Protein AF-A0A2E6XAU2-F1 (afdb_monomer_lite)

Structure (mmCIF, N/CA/C/O backbone):
data_AF-A0A2E6XAU2-F1
#
_entry.id   AF-A0A2E6XAU2-F1
#
loop_
_atom_site.group_PDB
_atom_site.id
_atom_site.type_symbol
_atom_site.label_atom_id
_atom_site.label_alt_id
_atom_site.label_comp_id
_atom_site.label_asym_id
_atom_site.label_entity_id
_atom_site.label_seq_id
_atom_site.pdbx_PDB_ins_code
_atom_site.Cartn_x
_atom_site.Cartn_y
_atom_site.Cartn_z
_atom_site.occupancy
_atom_site.B_iso_or_equiv
_atom_site.auth_seq_id
_atom_site.auth_comp_id
_atom_site.auth_asym_id
_atom_site.auth_atom_id
_atom_site.pdbx_PDB_model_num
ATOM 1 N N . MET A 1 1 ? -86.995 -16.409 59.203 1.00 51.16 1 MET A N 1
ATOM 2 C CA . MET A 1 1 ? -86.066 -15.252 59.266 1.00 51.16 1 MET A CA 1
ATOM 3 C C . MET A 1 1 ? -84.651 -15.606 59.781 1.00 51.16 1 MET A C 1
ATOM 5 O O . MET A 1 1 ? -83.923 -14.705 60.168 1.00 51.16 1 MET A O 1
ATOM 9 N N . TYR A 1 2 ? -84.219 -16.881 59.760 1.00 47.03 2 TYR A N 1
ATOM 10 C CA . TYR A 1 2 ? -82.898 -17.309 60.280 1.00 47.03 2 TYR A CA 1
ATOM 11 C C . TYR A 1 2 ? -81.821 -17.510 59.193 1.00 47.03 2 TYR A C 1
ATOM 13 O O . TYR A 1 2 ? -80.638 -17.301 59.447 1.00 47.03 2 TYR A O 1
ATOM 21 N N . PHE A 1 3 ? -82.224 -17.829 57.959 1.00 46.72 3 PHE A N 1
ATOM 22 C CA . PHE A 1 3 ? -81.306 -18.169 56.862 1.00 46.72 3 PHE A CA 1
ATOM 23 C C . PHE A 1 3 ? -80.451 -16.977 56.382 1.00 46.72 3 PHE A C 1
ATOM 25 O O . PHE A 1 3 ? -79.262 -17.120 56.116 1.00 46.72 3 PHE A O 1
ATOM 32 N N . ASN A 1 4 ? -81.022 -15.766 56.378 1.00 47.22 4 ASN A N 1
ATOM 33 C CA . ASN A 1 4 ? -80.322 -14.540 55.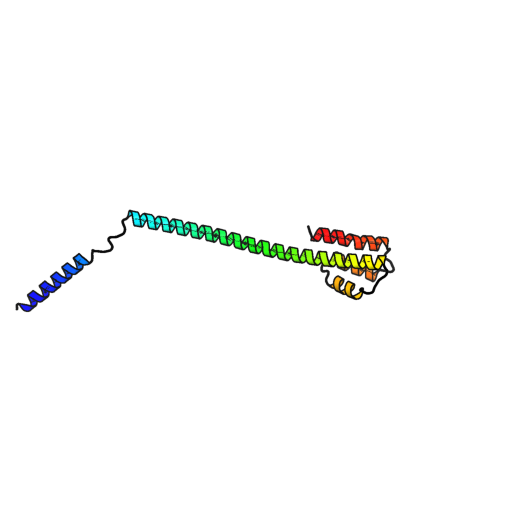965 1.00 47.22 4 ASN A CA 1
ATOM 34 C C . ASN A 1 4 ? -79.258 -14.051 56.968 1.00 47.22 4 ASN A C 1
ATOM 36 O O . ASN A 1 4 ? -78.387 -13.266 56.597 1.00 47.22 4 ASN A O 1
ATOM 40 N N . ARG A 1 5 ? -79.317 -14.482 58.238 1.00 53.69 5 ARG A N 1
ATOM 41 C CA . ARG A 1 5 ? -78.295 -14.148 59.248 1.00 53.69 5 ARG A CA 1
ATOM 42 C C . ARG A 1 5 ? -77.084 -15.078 59.165 1.00 53.69 5 ARG A C 1
ATOM 44 O O . ARG A 1 5 ? -75.963 -14.601 59.302 1.00 53.69 5 ARG A O 1
ATOM 51 N N . LEU A 1 6 ? -77.306 -16.363 58.882 1.00 53.44 6 LEU A N 1
ATOM 52 C CA . LEU A 1 6 ? -76.235 -17.343 58.678 1.00 53.44 6 LEU A CA 1
ATOM 53 C C . LEU A 1 6 ? -75.403 -17.014 57.434 1.00 53.44 6 LEU A C 1
ATOM 55 O O . LEU A 1 6 ? -74.185 -16.936 57.538 1.00 53.44 6 LEU A O 1
ATOM 59 N N . LEU A 1 7 ? -76.050 -16.691 56.306 1.00 56.66 7 LEU A N 1
ATOM 60 C CA . LEU A 1 7 ? -75.347 -16.373 55.057 1.00 56.66 7 LEU A CA 1
ATOM 61 C C . LEU A 1 7 ? -74.420 -15.150 55.189 1.00 56.66 7 LEU A C 1
ATOM 63 O O . LEU A 1 7 ? -73.283 -15.174 54.729 1.00 56.66 7 LEU A O 1
ATOM 67 N N . LYS A 1 8 ? -74.880 -14.090 55.871 1.00 56.72 8 LYS A N 1
ATOM 68 C CA . LYS A 1 8 ? -74.070 -12.883 56.112 1.00 56.72 8 LYS A CA 1
ATOM 69 C C . LYS A 1 8 ? -72.881 -13.157 57.034 1.00 56.72 8 LYS A C 1
ATOM 71 O O . LYS A 1 8 ? -71.803 -12.632 56.789 1.00 56.72 8 LYS A O 1
ATOM 76 N N . SER A 1 9 ? -73.065 -13.990 58.060 1.00 59.28 9 SER A N 1
ATOM 77 C CA . SER A 1 9 ? -71.998 -14.344 59.004 1.00 59.28 9 SER A CA 1
ATOM 78 C C . SER A 1 9 ? -70.883 -15.148 58.327 1.00 59.28 9 SER A C 1
ATOM 80 O O . SER A 1 9 ? -69.706 -14.845 58.502 1.00 59.28 9 SER A O 1
ATOM 82 N N . THR A 1 10 ? -71.242 -16.118 57.480 1.00 61.84 10 THR A N 1
ATOM 83 C CA . THR A 1 10 ? -70.270 -16.951 56.757 1.00 61.84 10 THR A CA 1
ATOM 84 C C . THR A 1 10 ? -69.479 -16.149 55.725 1.00 61.84 10 THR A C 1
ATOM 86 O O . THR A 1 10 ? -68.271 -16.333 55.625 1.00 61.84 10 THR A O 1
ATOM 89 N N . ILE A 1 11 ? -70.127 -15.214 55.017 1.00 65.00 11 ILE A N 1
ATOM 90 C CA . ILE A 1 11 ? -69.457 -14.338 54.040 1.00 65.00 11 ILE A CA 1
ATOM 91 C C . ILE A 1 11 ? -68.464 -13.394 54.734 1.00 65.00 11 ILE A C 1
ATOM 93 O O . ILE A 1 11 ? -67.347 -13.203 54.254 1.00 65.00 11 ILE A O 1
ATOM 97 N N . VAL A 1 12 ? -68.830 -12.830 55.890 1.00 64.00 12 VAL A N 1
ATOM 98 C CA . VAL A 1 12 ? -67.921 -11.969 56.666 1.00 64.00 12 VAL A CA 1
ATOM 99 C C . VAL A 1 12 ? -66.728 -12.770 57.188 1.00 64.00 12 VAL A C 1
ATOM 101 O O . VAL A 1 12 ? -65.596 -12.304 57.082 1.00 64.00 12 VAL A O 1
ATOM 104 N N . LEU A 1 13 ? -66.952 -13.997 57.670 1.00 59.34 13 LEU A N 1
ATOM 105 C CA . LEU A 1 13 ? -65.879 -14.875 58.139 1.00 59.34 13 LEU A CA 1
ATOM 106 C C . LEU A 1 13 ? -64.918 -15.264 57.002 1.00 59.34 13 LEU A C 1
ATOM 108 O O . LEU A 1 13 ? -63.706 -15.241 57.195 1.00 59.34 13 LEU A O 1
ATOM 112 N N . SER A 1 14 ? -65.436 -15.557 55.802 1.00 59.88 14 SER A N 1
ATOM 113 C CA . SER A 1 14 ? -64.603 -15.881 54.636 1.00 59.88 14 SER A CA 1
ATOM 114 C C . SER A 1 14 ? -63.789 -14.687 54.141 1.00 59.88 14 SER A C 1
ATOM 116 O O . SER A 1 14 ? -62.637 -14.860 53.762 1.00 59.88 14 SER A O 1
ATOM 118 N N . ILE A 1 15 ? -64.336 -13.467 54.204 1.00 61.31 15 ILE A N 1
ATOM 119 C CA . ILE A 1 15 ? -63.597 -12.245 53.850 1.00 61.31 15 ILE A CA 1
ATOM 120 C C . ILE A 1 15 ? -62.481 -11.979 54.868 1.00 61.31 15 ILE A C 1
ATOM 122 O O . ILE A 1 15 ? -61.371 -11.624 54.480 1.00 61.31 15 ILE A O 1
ATOM 126 N N . PHE A 1 16 ? -62.738 -12.208 56.159 1.00 58.50 16 PHE A N 1
ATOM 127 C CA . PHE A 1 16 ? -61.744 -12.019 57.218 1.00 58.50 16 PHE A CA 1
ATOM 128 C C . PHE A 1 16 ? -60.601 -13.044 57.133 1.00 58.50 16 PHE A C 1
ATOM 130 O O . PHE A 1 16 ? -59.435 -12.701 57.331 1.00 58.50 16 PHE A O 1
ATOM 137 N N . ILE A 1 17 ? -60.915 -14.289 56.759 1.00 60.97 17 ILE A N 1
ATOM 138 C CA . ILE A 1 17 ? -59.928 -15.339 56.478 1.00 60.97 17 ILE A CA 1
ATOM 139 C C . ILE A 1 17 ? -59.133 -14.983 55.208 1.00 60.97 17 ILE A C 1
ATOM 141 O O . ILE A 1 17 ? -57.909 -14.982 55.233 1.00 60.97 17 ILE A O 1
ATOM 145 N N . CYS A 1 18 ? -59.776 -14.547 54.123 1.00 52.28 18 CYS A N 1
ATOM 146 C CA . CYS A 1 18 ? -59.060 -14.112 52.917 1.00 52.28 18 CYS A CA 1
ATOM 147 C C . CYS A 1 18 ? -58.157 -12.884 53.141 1.00 52.28 18 CYS A C 1
ATOM 149 O O . CYS A 1 18 ? -57.073 -12.834 52.567 1.00 52.28 18 CYS A O 1
ATOM 151 N N . MET A 1 19 ? -58.539 -11.922 53.990 1.00 55.28 19 MET A N 1
ATOM 152 C CA . MET A 1 19 ? -57.676 -10.774 54.315 1.00 55.28 19 MET A CA 1
ATOM 153 C C . MET A 1 19 ? -56.496 -11.142 55.222 1.00 55.28 19 MET A C 1
ATOM 155 O O . MET A 1 19 ? -55.434 -10.538 55.108 1.00 55.28 19 MET A O 1
ATOM 159 N N . SER A 1 20 ? -56.652 -12.140 56.095 1.00 51.03 20 SER A N 1
ATOM 160 C CA . SER A 1 20 ? -55.565 -12.612 56.966 1.00 51.03 20 SER A CA 1
ATOM 161 C C . SER A 1 20 ? -54.591 -13.552 56.246 1.00 51.03 20 SER A C 1
ATOM 163 O O . SER A 1 20 ? -53.399 -13.528 56.543 1.00 51.03 20 SER A O 1
ATOM 165 N N . PHE A 1 21 ? -55.054 -14.303 55.241 1.00 50.97 21 PHE A N 1
ATOM 166 C CA . PHE A 1 21 ? -54.191 -15.100 54.359 1.00 50.97 21 PHE A CA 1
ATOM 167 C C . PHE A 1 21 ? -53.612 -14.307 53.172 1.00 50.97 21 PHE A C 1
ATOM 169 O O . PHE A 1 21 ? -52.600 -14.717 52.612 1.00 50.97 21 PHE A O 1
ATOM 176 N N . GLY A 1 22 ? -54.181 -13.148 52.823 1.00 45.34 22 GLY A N 1
ATOM 177 C CA . GLY A 1 22 ? -53.666 -12.260 51.771 1.00 45.34 22 GLY A CA 1
ATOM 178 C C . GLY A 1 22 ? -52.379 -11.503 52.128 1.00 45.34 22 GLY A C 1
ATOM 179 O O . GLY A 1 22 ? -51.834 -10.807 51.278 1.00 45.34 22 GLY A O 1
ATOM 180 N N . LEU A 1 23 ? -51.887 -11.631 53.367 1.00 49.16 23 LEU A N 1
ATOM 181 C CA . LEU A 1 23 ? -50.655 -10.984 53.838 1.00 49.16 23 LEU A CA 1
ATOM 182 C C . LEU A 1 23 ? -49.462 -11.943 53.964 1.00 49.16 23 LEU A C 1
ATOM 184 O O . LEU A 1 23 ? -48.364 -11.511 54.311 1.00 49.16 23 LEU A O 1
ATOM 188 N N . VAL A 1 24 ? -49.637 -13.231 53.655 1.00 51.25 24 VAL A N 1
ATOM 189 C CA . VAL A 1 24 ? -48.556 -14.220 53.719 1.00 51.25 24 VAL A CA 1
ATOM 190 C C . VAL A 1 24 ? -48.129 -14.600 52.305 1.00 51.25 24 VAL A C 1
ATOM 192 O O . VAL A 1 24 ? -48.636 -15.557 51.733 1.00 51.25 24 VAL A O 1
ATOM 195 N N . SER A 1 25 ? -47.201 -13.809 51.757 1.00 42.41 25 SER A N 1
ATOM 196 C CA . SER A 1 25 ? -46.048 -14.244 50.937 1.00 42.41 25 SER A CA 1
ATOM 197 C C . SER A 1 25 ? -45.626 -13.192 49.892 1.00 42.41 25 SER A C 1
ATOM 199 O O . SER A 1 25 ? -45.598 -13.436 48.693 1.00 42.41 25 SER A O 1
ATOM 201 N N . CYS A 1 26 ? -45.240 -12.006 50.371 1.00 49.06 26 CYS A N 1
ATOM 202 C CA . CYS A 1 26 ? -44.017 -11.341 49.888 1.00 49.06 26 CYS A CA 1
ATOM 203 C C . CYS A 1 26 ? -42.955 -11.338 51.010 1.00 49.06 26 CYS A C 1
ATOM 205 O O . CYS A 1 26 ? -42.077 -10.483 51.069 1.00 49.06 26 CYS A O 1
ATOM 207 N N . SER A 1 27 ? -43.061 -12.273 51.959 1.00 52.91 27 SER A N 1
ATOM 208 C CA . SER A 1 27 ? -42.081 -12.497 53.019 1.00 52.91 27 SER A CA 1
ATOM 209 C C . SER A 1 27 ? -40.923 -13.316 52.454 1.00 52.91 27 SER A C 1
ATOM 211 O O . SER A 1 27 ? -40.939 -14.544 52.524 1.00 52.91 27 SER A O 1
ATOM 213 N N . GLY A 1 28 ? -39.948 -12.643 51.852 1.00 54.50 28 GLY A N 1
ATOM 214 C CA . GLY A 1 28 ? -38.754 -13.333 51.369 1.00 54.50 28 GLY A CA 1
ATOM 215 C C . GLY A 1 28 ? -37.579 -12.466 50.939 1.00 54.50 28 GLY A C 1
ATOM 216 O O . GLY A 1 28 ? -36.571 -13.033 50.547 1.00 54.50 28 GLY A O 1
ATOM 217 N N . VAL A 1 29 ? -37.678 -11.135 51.001 1.00 55.16 29 VAL A N 1
ATOM 218 C CA . VAL A 1 29 ? -36.543 -10.253 50.706 1.00 55.16 29 VAL A CA 1
ATOM 219 C C . VAL A 1 29 ? -36.466 -9.212 51.809 1.00 55.16 29 VAL A C 1
ATOM 221 O O . VAL A 1 29 ? -37.381 -8.409 51.996 1.00 55.16 29 VAL A O 1
ATOM 224 N N . THR A 1 30 ? -35.401 -9.265 52.597 1.00 74.75 30 THR A N 1
ATOM 225 C CA . THR A 1 30 ? -35.093 -8.226 53.580 1.00 74.75 30 THR A CA 1
ATOM 226 C C . THR A 1 30 ? -34.755 -6.919 52.855 1.00 74.75 30 THR A C 1
ATOM 228 O O . THR A 1 30 ? -34.235 -6.942 51.743 1.00 74.75 30 THR A O 1
ATOM 231 N N . GLN A 1 31 ? -35.007 -5.761 53.477 1.00 77.12 31 GLN A N 1
ATOM 232 C CA . GLN A 1 31 ? -34.628 -4.456 52.904 1.00 77.12 31 GLN A CA 1
ATOM 233 C C . GLN A 1 31 ? -33.147 -4.439 52.473 1.00 77.12 31 GLN A C 1
ATOM 235 O O . GLN A 1 31 ? -32.817 -3.952 51.401 1.00 77.12 31 GLN A O 1
ATOM 240 N N . ALA A 1 32 ? -32.277 -5.076 53.264 1.00 81.56 32 ALA A N 1
ATOM 241 C CA . ALA A 1 32 ? -30.858 -5.226 52.959 1.00 81.56 32 ALA A CA 1
ATOM 242 C C . ALA A 1 32 ? -30.584 -6.080 51.705 1.00 81.56 32 ALA A C 1
ATOM 244 O O . ALA A 1 32 ? -29.678 -5.764 50.939 1.00 81.56 32 ALA A O 1
ATOM 245 N N . GLU A 1 33 ? -31.349 -7.151 51.471 1.00 81.50 33 GLU A N 1
ATOM 246 C CA . GLU A 1 33 ? -31.249 -7.945 50.238 1.00 81.50 33 GLU A CA 1
ATOM 247 C C . GLU A 1 33 ? -31.751 -7.162 49.023 1.00 81.50 33 GLU A C 1
ATOM 249 O O . GLU A 1 33 ? -31.126 -7.226 47.967 1.00 81.50 33 GLU A O 1
ATOM 254 N N . PHE A 1 34 ? -32.824 -6.380 49.172 1.00 83.50 34 PHE A N 1
ATOM 255 C CA . PHE A 1 34 ? -33.315 -5.501 48.112 1.00 83.50 34 PHE A CA 1
ATOM 256 C C . PHE A 1 34 ? -32.290 -4.416 47.752 1.00 83.50 34 PHE A C 1
ATOM 258 O O . PHE A 1 34 ? -31.964 -4.243 46.578 1.00 83.50 34 PHE A O 1
ATOM 265 N N . ASP A 1 35 ? -31.733 -3.732 48.754 1.00 86.75 35 ASP A N 1
ATOM 266 C CA . ASP A 1 35 ? -30.723 -2.688 48.563 1.00 86.75 35 ASP A CA 1
ATOM 267 C C . ASP A 1 35 ? -29.453 -3.260 47.917 1.00 86.75 35 ASP A C 1
ATOM 269 O O . ASP A 1 35 ? -28.898 -2.661 46.994 1.00 86.75 35 ASP A O 1
ATOM 273 N N . ARG A 1 36 ? -29.036 -4.464 48.332 1.00 89.56 36 ARG A N 1
ATOM 274 C CA . ARG A 1 36 ? -27.902 -5.176 47.735 1.00 89.56 36 ARG A CA 1
ATOM 275 C C . ARG A 1 36 ? -28.156 -5.537 46.272 1.00 89.56 36 ARG A C 1
ATOM 277 O O . ARG A 1 36 ? -27.302 -5.268 45.436 1.00 89.56 36 ARG A O 1
ATOM 284 N N . VAL A 1 37 ? -29.313 -6.113 45.942 1.00 88.81 37 VAL A N 1
ATOM 285 C CA . VAL A 1 37 ? -29.654 -6.459 44.549 1.00 88.81 37 VAL A CA 1
ATOM 286 C C . VAL A 1 37 ? -29.755 -5.205 43.680 1.00 88.81 37 VAL A C 1
ATOM 288 O O . VAL A 1 37 ? -2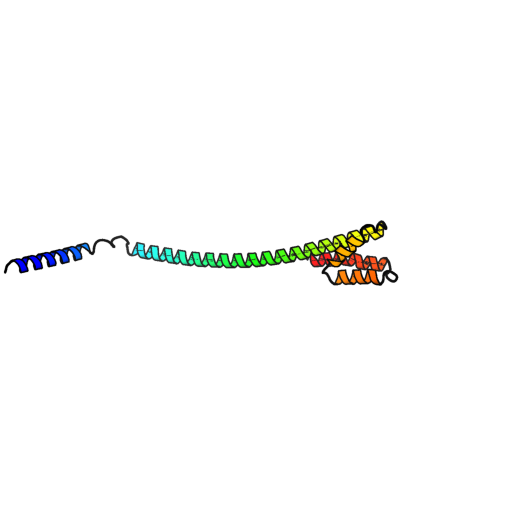9.296 -5.212 42.542 1.00 88.81 37 VAL A O 1
ATOM 291 N N . SER A 1 38 ? -30.299 -4.111 44.213 1.00 90.00 38 SER A N 1
ATOM 292 C CA . SER A 1 38 ? -30.356 -2.818 43.523 1.00 90.00 38 SER A CA 1
ATOM 293 C C . SER A 1 38 ? -28.954 -2.262 43.243 1.00 90.00 38 SER A C 1
ATOM 295 O O . SER A 1 38 ? -28.663 -1.810 42.134 1.00 90.00 38 SER A O 1
ATOM 297 N N . GLN A 1 39 ? -28.042 -2.363 44.213 1.00 92.81 39 GLN A N 1
ATOM 298 C CA . GLN A 1 39 ? -26.643 -1.981 44.034 1.00 92.81 39 GLN A CA 1
ATOM 299 C C . GLN A 1 39 ? -25.932 -2.867 43.001 1.00 92.81 39 GLN A C 1
ATOM 301 O O . GLN A 1 39 ? -25.244 -2.343 42.124 1.00 92.81 39 GLN A O 1
ATOM 306 N N . ASP A 1 40 ? -26.122 -4.186 43.064 1.00 93.31 40 ASP A N 1
ATOM 307 C CA . ASP A 1 40 ? -25.547 -5.138 42.110 1.00 93.31 40 ASP A CA 1
ATOM 308 C C . ASP A 1 40 ? -26.066 -4.881 40.685 1.00 93.31 40 ASP A C 1
ATOM 310 O O . ASP A 1 40 ? -25.285 -4.904 39.731 1.00 93.31 40 ASP A O 1
ATOM 314 N N . LEU A 1 41 ? -27.353 -4.550 40.532 1.00 92.25 41 LEU A N 1
ATOM 315 C CA . LEU A 1 41 ? -27.951 -4.181 39.248 1.00 92.25 41 LEU A CA 1
ATOM 316 C C . LEU A 1 41 ? -27.351 -2.883 38.695 1.00 92.25 41 LEU A C 1
ATOM 318 O O . LEU A 1 41 ? -26.954 -2.848 37.532 1.00 92.25 41 LEU A O 1
ATOM 322 N N . ASN A 1 42 ? -27.221 -1.844 39.523 1.00 93.25 42 ASN A N 1
ATOM 323 C CA . ASN A 1 42 ? -26.608 -0.576 39.116 1.00 93.25 42 ASN A CA 1
ATOM 324 C C . ASN A 1 42 ? -25.137 -0.762 38.709 1.00 93.25 42 ASN A C 1
ATOM 326 O O . ASN A 1 42 ? -24.694 -0.225 37.692 1.00 93.25 42 ASN A O 1
ATOM 330 N N . ASN A 1 43 ? -24.386 -1.568 39.464 1.00 94.44 43 ASN A N 1
ATOM 331 C CA . ASN A 1 43 ? -23.007 -1.920 39.133 1.00 94.44 43 ASN A CA 1
ATOM 332 C C . ASN A 1 43 ? -22.933 -2.700 37.814 1.00 94.44 43 ASN A C 1
ATOM 334 O O . ASN A 1 43 ? -22.082 -2.416 36.973 1.00 94.44 43 ASN A O 1
ATOM 338 N N . SER A 1 44 ? -23.836 -3.661 37.610 1.00 93.31 44 SER A N 1
ATOM 339 C CA . SER A 1 44 ? -23.921 -4.443 36.377 1.00 93.31 44 SER A CA 1
ATOM 340 C C . SER A 1 44 ? -24.258 -3.565 35.172 1.00 93.31 44 SER A C 1
ATOM 342 O O . SER A 1 44 ? -23.603 -3.682 34.139 1.00 93.31 44 SER A O 1
ATOM 344 N N . GLN A 1 45 ? -25.198 -2.627 35.312 1.00 93.81 45 GLN A N 1
ATOM 345 C CA . GLN A 1 45 ? -25.566 -1.687 34.256 1.00 93.81 45 GLN A CA 1
ATOM 346 C C . GLN A 1 45 ? -24.409 -0.744 33.902 1.00 93.81 45 GLN A C 1
ATOM 348 O O . GLN A 1 45 ? -24.120 -0.543 32.723 1.00 93.81 45 GLN A O 1
ATOM 353 N N . SER A 1 46 ? -23.698 -0.228 34.908 1.00 94.81 46 SER A N 1
ATOM 354 C CA . SER A 1 46 ? -22.492 0.587 34.710 1.00 94.81 46 SER A CA 1
ATOM 355 C C . SER A 1 46 ? -21.393 -0.193 33.980 1.00 94.81 46 SER A C 1
ATOM 357 O O . SER A 1 46 ? -20.822 0.287 32.999 1.00 94.81 46 SER A O 1
ATOM 359 N N . ASN A 1 47 ? -21.148 -1.441 34.388 1.00 95.50 47 ASN A N 1
ATOM 360 C CA . ASN A 1 47 ? -20.181 -2.316 33.728 1.00 95.50 47 ASN A CA 1
ATOM 361 C C . ASN A 1 47 ? -20.592 -2.641 32.288 1.00 95.50 47 ASN A C 1
ATOM 363 O O . ASN A 1 47 ? -19.748 -2.599 31.398 1.00 95.50 47 ASN A O 1
ATOM 367 N N . ALA A 1 48 ? -21.874 -2.915 32.039 1.00 93.50 48 ALA A N 1
ATOM 368 C CA . ALA A 1 48 ? -22.392 -3.159 30.696 1.00 93.50 48 ALA A CA 1
ATOM 369 C C . ALA A 1 48 ? -22.198 -1.934 29.792 1.00 93.50 48 ALA A C 1
ATOM 371 O O . ALA A 1 48 ? -21.766 -2.076 28.651 1.00 93.50 48 ALA A O 1
ATOM 372 N N . GLN A 1 49 ? -22.437 -0.728 30.312 1.00 94.69 49 GLN A N 1
ATOM 373 C CA . GLN A 1 49 ? -22.203 0.508 29.570 1.00 94.69 49 GLN A CA 1
ATOM 374 C C . GLN A 1 49 ? -20.712 0.734 29.290 1.00 94.69 49 GLN A C 1
ATOM 376 O O . GLN A 1 49 ? -20.347 1.113 28.179 1.00 94.69 49 GLN A O 1
ATOM 381 N N . LYS A 1 50 ? -19.835 0.442 30.257 1.00 95.62 50 LYS A N 1
ATOM 382 C CA . LYS A 1 50 ? -18.383 0.517 30.065 1.00 95.62 50 LYS A CA 1
ATOM 383 C C . LYS A 1 50 ? -17.903 -0.451 28.982 1.00 95.62 50 LYS A C 1
ATOM 385 O O . LYS A 1 50 ? -17.209 -0.023 28.067 1.00 95.62 50 LYS A O 1
ATOM 390 N N . VAL A 1 51 ? -18.316 -1.716 29.051 1.00 96.25 51 VAL A N 1
ATOM 391 C CA . VAL A 1 51 ? -17.971 -2.737 28.048 1.00 96.25 51 VAL A CA 1
ATOM 392 C C . VAL A 1 51 ? -18.534 -2.367 26.677 1.00 96.25 51 VAL A C 1
ATOM 394 O O . VAL A 1 51 ? -17.840 -2.513 25.679 1.00 96.25 51 VAL A O 1
ATOM 397 N N . SER A 1 52 ? -19.757 -1.834 26.612 1.00 95.44 52 SER A N 1
ATOM 398 C CA . SER A 1 52 ? -20.344 -1.352 25.357 1.00 95.44 52 SER A CA 1
ATOM 399 C C . SER A 1 52 ? -19.521 -0.224 24.735 1.00 95.44 52 SER A C 1
ATOM 401 O O . SER A 1 52 ? -19.334 -0.204 23.521 1.00 95.44 52 SER A O 1
ATOM 403 N N . ASN A 1 53 ? -19.016 0.704 25.549 1.00 95.56 53 ASN A N 1
ATOM 404 C CA . ASN A 1 53 ? -18.167 1.790 25.067 1.00 95.56 53 ASN A CA 1
ATOM 405 C C . ASN A 1 53 ? -16.799 1.272 24.605 1.00 95.56 53 ASN A C 1
ATOM 407 O O . ASN A 1 53 ? -16.316 1.683 23.554 1.00 95.56 53 ASN A O 1
ATOM 411 N N . GLU A 1 54 ? -16.183 0.362 25.363 1.00 96.12 54 GLU A N 1
ATOM 412 C CA . GLU A 1 54 ? -14.916 -0.271 24.977 1.00 96.12 54 GLU A CA 1
ATOM 413 C C . GLU A 1 54 ? -15.061 -1.042 23.661 1.00 96.12 54 GLU A C 1
ATOM 415 O O . GLU A 1 54 ? -14.213 -0.908 22.783 1.00 96.12 54 GLU A O 1
ATOM 420 N N . LEU A 1 55 ? -16.168 -1.770 23.482 1.00 94.94 55 LEU A N 1
ATOM 421 C CA . LEU A 1 55 ? -16.467 -2.482 22.243 1.00 94.94 55 LEU A CA 1
ATOM 422 C C . LEU A 1 55 ? -16.605 -1.524 21.056 1.00 94.94 55 LEU A C 1
ATOM 424 O O . LEU A 1 55 ? -16.004 -1.777 20.017 1.00 94.94 55 LEU A O 1
ATOM 428 N N . ALA A 1 56 ? -17.333 -0.416 21.216 1.00 94.81 56 ALA A N 1
ATOM 429 C CA . ALA A 1 56 ? -17.491 0.581 20.157 1.00 94.81 56 ALA A CA 1
ATOM 430 C C . ALA A 1 56 ? -16.144 1.204 19.744 1.00 94.81 56 ALA A C 1
ATOM 432 O O . ALA A 1 56 ? -15.861 1.356 18.558 1.00 94.81 56 ALA A O 1
ATOM 433 N N . VAL A 1 57 ? -15.276 1.510 20.715 1.00 96.12 57 VAL A N 1
ATOM 434 C CA . VAL A 1 57 ? -13.923 2.021 20.440 1.00 96.12 57 VAL A CA 1
ATOM 435 C C . VAL A 1 57 ? -13.072 0.972 19.726 1.00 96.12 57 VAL A C 1
ATOM 437 O O . VAL A 1 57 ? -12.349 1.302 18.789 1.00 96.12 57 VAL A O 1
ATOM 440 N N . SER A 1 58 ? -13.137 -0.288 20.155 1.00 95.31 58 SER A N 1
ATOM 441 C CA . SER A 1 58 ? -12.418 -1.382 19.500 1.00 95.31 58 SER A CA 1
ATOM 442 C C . SER A 1 58 ? -12.899 -1.633 18.073 1.00 95.31 58 SER A C 1
ATOM 444 O O . SER A 1 58 ? -12.067 -1.923 17.222 1.00 95.31 58 SER A O 1
ATOM 446 N N . GLN A 1 59 ? -14.199 -1.504 17.804 1.00 95.38 59 GLN A N 1
ATOM 447 C CA . GLN A 1 59 ? -14.759 -1.630 16.456 1.00 95.38 59 GLN A CA 1
ATOM 448 C C . GLN A 1 59 ? -14.256 -0.517 15.540 1.00 95.38 59 GLN A C 1
ATOM 450 O O . GLN A 1 59 ? -13.722 -0.816 14.482 1.00 95.38 59 GLN A O 1
ATOM 455 N N . S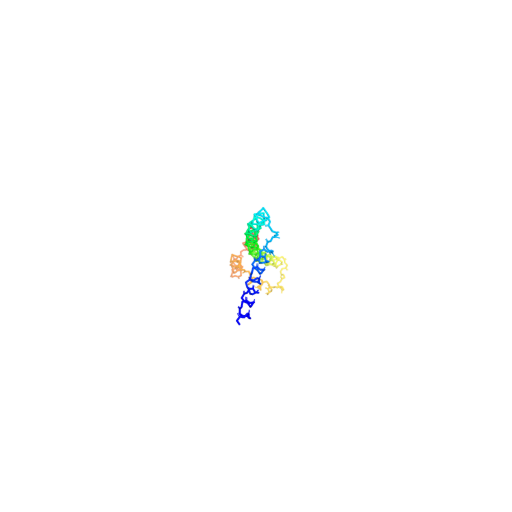ER A 1 60 ? -14.311 0.737 15.996 1.00 95.69 60 SER A N 1
ATOM 456 C CA . SER A 1 60 ? -13.776 1.874 15.235 1.00 95.69 60 SER A CA 1
ATOM 457 C C . SER A 1 60 ? -12.291 1.698 14.905 1.00 95.69 60 SER A C 1
ATOM 459 O O . SER A 1 60 ? -11.894 1.889 13.766 1.00 95.69 60 SER A O 1
ATOM 461 N N . LYS A 1 61 ? -11.471 1.253 15.866 1.00 96.62 61 LYS A N 1
ATOM 462 C CA . LYS A 1 61 ? -10.049 0.971 15.604 1.00 96.62 61 LYS A CA 1
ATOM 463 C C . LYS A 1 61 ? -9.835 -0.151 14.592 1.00 96.62 61 LYS A C 1
ATOM 465 O O . LYS A 1 61 ? -8.819 -0.163 13.910 1.00 96.62 61 LYS A O 1
ATOM 470 N N . LEU A 1 62 ? -10.728 -1.136 14.566 1.00 96.25 62 LEU A N 1
ATOM 471 C CA . LEU A 1 62 ? -10.632 -2.252 13.636 1.00 96.25 62 LEU A CA 1
ATOM 472 C C . LEU A 1 62 ? -10.964 -1.789 12.214 1.00 96.25 62 LEU A C 1
ATOM 474 O O . LEU A 1 62 ? -10.228 -2.140 11.303 1.00 96.25 62 LEU A O 1
ATOM 478 N N . GLU A 1 63 ? -11.979 -0.939 12.054 1.00 95.56 63 GLU A N 1
ATOM 479 C CA . GLU A 1 63 ? -12.302 -0.285 10.777 1.00 95.56 63 GLU A CA 1
ATOM 480 C C . GLU A 1 63 ? -11.132 0.576 10.270 1.00 95.56 63 GLU A C 1
ATOM 482 O O . GLU A 1 63 ? -10.762 0.482 9.099 1.00 95.56 63 GLU A O 1
ATOM 487 N N . ASP A 1 64 ? -10.490 1.348 11.156 1.0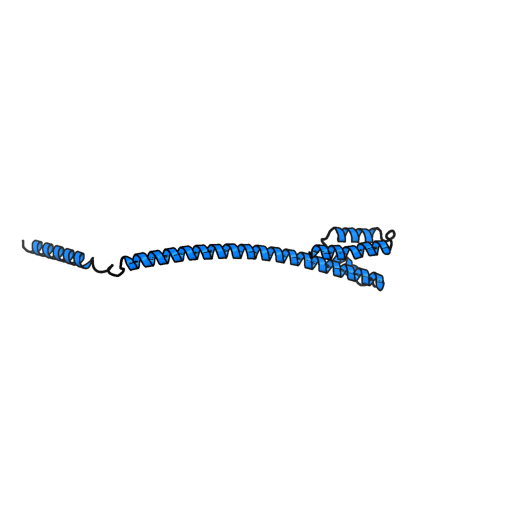0 96.31 64 ASP A N 1
ATOM 488 C CA . ASP A 1 64 ? -9.304 2.142 10.805 1.00 96.31 64 ASP A CA 1
ATOM 489 C C . ASP A 1 64 ? -8.156 1.240 10.308 1.00 96.31 64 ASP A C 1
ATOM 491 O O . ASP A 1 64 ? -7.565 1.493 9.258 1.00 96.31 64 ASP A O 1
ATOM 495 N N . ILE A 1 65 ? -7.872 0.143 11.023 1.00 96.31 65 ILE A N 1
ATOM 496 C CA . ILE A 1 65 ? -6.828 -0.825 10.645 1.00 96.31 65 ILE A CA 1
ATOM 497 C C . ILE A 1 65 ? -7.152 -1.512 9.313 1.00 96.31 65 ILE A C 1
ATOM 499 O O . ILE A 1 65 ? -6.250 -1.731 8.505 1.00 96.31 65 ILE A O 1
ATOM 503 N N . GLU A 1 66 ? -8.412 -1.879 9.072 1.00 96.00 66 GLU A N 1
ATOM 504 C CA . GLU A 1 66 ? -8.836 -2.483 7.804 1.00 96.00 66 GLU A CA 1
ATOM 505 C C . GLU A 1 66 ? -8.620 -1.518 6.632 1.00 96.00 66 GLU A C 1
ATOM 507 O O . GLU A 1 66 ? -8.075 -1.920 5.602 1.00 96.00 66 GLU A O 1
ATOM 512 N N . SER A 1 67 ? -8.942 -0.235 6.815 1.00 96.25 67 SER A N 1
ATOM 513 C CA . SER A 1 67 ? -8.698 0.809 5.814 1.00 96.25 67 SER A CA 1
ATOM 514 C C . SER A 1 67 ? -7.204 1.041 5.553 1.00 96.25 67 SER A C 1
ATOM 516 O O . SER A 1 67 ? -6.785 1.205 4.401 1.00 96.25 67 SER A O 1
ATOM 518 N N . GLU A 1 68 ? -6.378 1.070 6.602 1.00 95.81 68 GLU A N 1
ATOM 519 C CA . GLU A 1 68 ? -4.920 1.194 6.469 1.00 95.81 68 GLU A CA 1
ATOM 520 C C . GLU A 1 68 ? -4.323 -0.012 5.732 1.00 95.81 68 GLU A C 1
ATOM 522 O O . GLU A 1 68 ? -3.457 0.148 4.867 1.00 95.81 68 GLU A O 1
ATOM 527 N N . LEU A 1 69 ? -4.814 -1.220 6.026 1.00 95.25 69 LEU A N 1
ATOM 528 C CA . LEU A 1 69 ? -4.373 -2.448 5.373 1.00 95.25 69 LEU A CA 1
ATOM 529 C C . LEU A 1 69 ? -4.708 -2.455 3.879 1.00 95.25 69 LEU A C 1
ATOM 531 O O . LEU A 1 69 ? -3.845 -2.812 3.078 1.00 95.25 69 LEU A O 1
ATOM 535 N N . GLU A 1 70 ? -5.923 -2.060 3.494 1.00 95.50 70 GLU A N 1
ATOM 536 C CA . GLU A 1 70 ? -6.322 -1.959 2.084 1.00 95.50 70 GLU A CA 1
ATOM 537 C C . GLU A 1 70 ? -5.425 -0.971 1.329 1.00 95.50 70 GLU A C 1
ATOM 539 O O . GLU A 1 70 ? -4.882 -1.292 0.269 1.00 95.50 70 GLU A O 1
ATOM 544 N N . THR A 1 71 ? -5.173 0.195 1.928 1.00 93.06 71 THR A N 1
ATOM 545 C CA . THR A 1 71 ? -4.273 1.210 1.361 1.00 93.06 71 THR A CA 1
ATOM 546 C C . THR A 1 71 ? -2.861 0.656 1.159 1.00 93.06 71 THR A C 1
ATOM 548 O O . THR A 1 71 ? -2.257 0.836 0.099 1.00 93.06 71 THR A O 1
ATOM 551 N N . LEU A 1 72 ? -2.326 -0.058 2.153 1.00 93.75 72 LEU A N 1
ATOM 552 C CA . LEU A 1 72 ? -0.995 -0.651 2.067 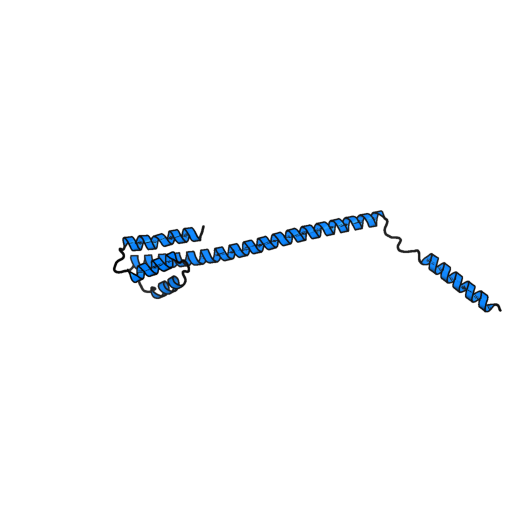1.00 93.75 72 LEU A CA 1
ATOM 553 C C . LEU A 1 72 ? -0.926 -1.760 1.007 1.00 93.75 72 LEU A C 1
ATOM 555 O O . LEU A 1 72 ? 0.068 -1.861 0.291 1.00 93.75 72 LEU A O 1
ATOM 559 N N . GLN A 1 73 ? -1.973 -2.576 0.872 1.00 94.69 73 GLN A N 1
ATOM 560 C CA . GLN A 1 73 ? -2.048 -3.611 -0.161 1.00 94.69 73 GLN A CA 1
ATOM 561 C C . GLN A 1 73 ? -2.019 -3.017 -1.571 1.00 94.69 73 GLN A C 1
ATOM 563 O O . GLN A 1 73 ? -1.339 -3.566 -2.440 1.00 94.69 73 GLN A O 1
ATOM 568 N N . ILE A 1 74 ? -2.704 -1.891 -1.792 1.00 92.19 74 ILE A N 1
ATOM 569 C CA . ILE A 1 74 ? -2.673 -1.165 -3.068 1.00 92.19 74 ILE A CA 1
ATOM 570 C C . ILE A 1 74 ? -1.251 -0.680 -3.364 1.00 92.19 74 ILE A C 1
ATOM 572 O O . ILE A 1 74 ? -0.706 -1.036 -4.408 1.00 92.19 74 ILE A O 1
ATOM 576 N N . LYS A 1 75 ? -0.617 0.021 -2.413 1.00 91.94 75 LYS A N 1
ATOM 577 C CA . LYS A 1 75 ? 0.768 0.511 -2.539 1.00 91.94 75 LYS A CA 1
ATOM 578 C C . LYS A 1 75 ? 1.764 -0.609 -2.846 1.00 91.94 75 LYS A C 1
ATOM 580 O O . LYS A 1 75 ? 2.615 -0.469 -3.715 1.00 91.94 75 LYS A O 1
ATOM 585 N N . VAL A 1 76 ? 1.657 -1.741 -2.146 1.00 93.06 76 VAL A N 1
ATOM 586 C CA . VAL A 1 76 ? 2.543 -2.899 -2.354 1.00 93.06 76 VAL A CA 1
ATOM 587 C C . VAL A 1 76 ? 2.336 -3.523 -3.730 1.00 93.06 76 VAL A C 1
ATOM 589 O O . VAL A 1 76 ? 3.312 -3.881 -4.386 1.00 93.06 76 VAL A O 1
ATOM 592 N N . ARG A 1 77 ? 1.084 -3.663 -4.178 1.00 92.38 77 ARG A N 1
ATOM 593 C CA . ARG A 1 77 ? 0.770 -4.192 -5.510 1.00 92.38 77 ARG A CA 1
ATOM 594 C C . ARG A 1 77 ? 1.353 -3.302 -6.606 1.00 92.38 77 ARG A C 1
ATOM 596 O O . ARG A 1 77 ? 1.950 -3.820 -7.544 1.00 92.38 77 ARG A O 1
ATOM 603 N N . GLU A 1 78 ? 1.211 -1.991 -6.467 1.00 90.44 78 GLU A N 1
ATOM 604 C CA . GLU A 1 78 ? 1.740 -1.022 -7.423 1.00 90.44 78 GLU A CA 1
ATOM 605 C C . GLU A 1 78 ? 3.274 -1.014 -7.445 1.00 90.44 78 GLU A C 1
ATOM 607 O O . GLU A 1 78 ? 3.879 -1.173 -8.502 1.00 90.44 78 GLU A O 1
ATOM 612 N N . ALA A 1 79 ? 3.916 -0.971 -6.276 1.00 92.19 79 ALA A N 1
ATOM 613 C CA . ALA A 1 79 ? 5.366 -1.094 -6.160 1.00 92.19 79 ALA A CA 1
ATOM 614 C C . ALA A 1 79 ? 5.900 -2.382 -6.811 1.00 92.19 79 ALA A C 1
ATOM 616 O O . ALA A 1 79 ? 6.940 -2.375 -7.471 1.00 92.19 79 ALA A O 1
ATOM 617 N N . HIS A 1 80 ? 5.184 -3.499 -6.644 1.00 92.88 80 HIS A N 1
ATOM 618 C CA . HIS A 1 80 ? 5.547 -4.767 -7.269 1.00 92.88 80 HIS A CA 1
ATOM 619 C C . HIS A 1 80 ? 5.510 -4.679 -8.796 1.00 92.88 80 HIS A C 1
ATOM 621 O O . HIS A 1 80 ? 6.458 -5.103 -9.454 1.00 92.88 80 HIS A O 1
ATOM 627 N N . LEU A 1 81 ? 4.451 -4.087 -9.347 1.00 91.38 81 LEU A N 1
ATOM 628 C CA . LEU A 1 81 ? 4.286 -3.891 -10.783 1.00 91.38 81 LEU A CA 1
ATOM 629 C C . LEU A 1 81 ? 5.423 -3.042 -11.372 1.00 91.38 81 LEU A C 1
ATOM 631 O O . LEU A 1 81 ? 6.018 -3.425 -12.379 1.00 91.38 81 LEU A O 1
ATOM 635 N N . VAL A 1 82 ? 5.788 -1.943 -10.707 1.00 91.06 82 VAL A N 1
ATOM 636 C CA . VAL A 1 82 ? 6.906 -1.082 -11.125 1.00 91.06 82 VAL A CA 1
ATOM 637 C C . VAL A 1 82 ? 8.229 -1.850 -11.129 1.00 91.06 82 VAL A C 1
ATOM 639 O O . VAL A 1 82 ? 8.986 -1.770 -12.095 1.00 91.06 82 VAL A O 1
ATOM 642 N N . ILE A 1 83 ? 8.506 -2.642 -10.087 1.00 91.31 83 ILE A N 1
ATOM 643 C CA . ILE A 1 83 ? 9.721 -3.470 -10.019 1.00 91.31 83 ILE A CA 1
ATOM 644 C C . ILE A 1 83 ? 9.750 -4.506 -11.151 1.00 91.31 83 ILE A C 1
ATOM 646 O O . ILE A 1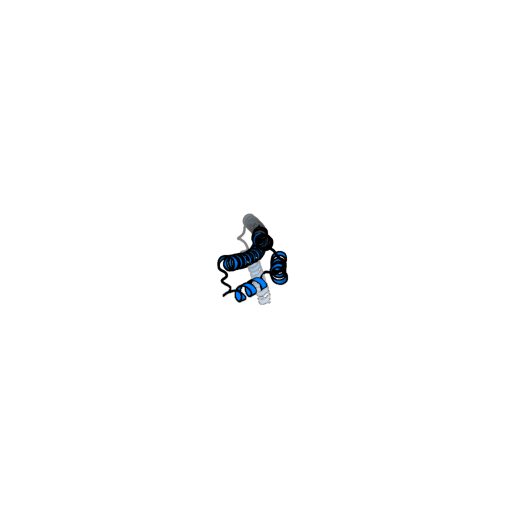 83 ? 10.810 -4.767 -11.724 1.00 91.31 83 ILE A O 1
ATOM 650 N N . GLU A 1 84 ? 8.616 -5.125 -11.480 1.00 90.19 84 GLU A N 1
ATOM 651 C CA . GLU A 1 84 ? 8.544 -6.063 -12.601 1.00 90.19 84 GLU A CA 1
ATOM 652 C C . GLU A 1 84 ? 8.870 -5.384 -13.932 1.00 90.19 84 GLU A C 1
ATOM 654 O O . GLU A 1 84 ? 9.689 -5.903 -14.693 1.00 90.19 84 GLU A O 1
ATOM 659 N N . VAL A 1 85 ? 8.278 -4.216 -14.184 1.00 87.50 85 VAL A N 1
ATOM 660 C CA . VAL A 1 85 ? 8.549 -3.402 -15.374 1.00 87.50 85 VAL A CA 1
ATOM 661 C C . VAL A 1 85 ? 10.027 -3.020 -15.435 1.00 87.50 85 VAL A C 1
ATOM 663 O O . VAL A 1 85 ? 10.678 -3.260 -16.451 1.00 87.50 85 VAL A O 1
ATOM 666 N N . PHE A 1 86 ? 10.591 -2.515 -14.338 1.00 88.12 86 PHE A N 1
ATOM 667 C CA . PHE A 1 86 ? 12.011 -2.177 -14.228 1.00 88.12 86 PHE A CA 1
ATOM 668 C C . PHE A 1 86 ? 12.919 -3.366 -14.585 1.00 88.12 86 PHE A C 1
ATOM 670 O O . PHE A 1 86 ? 13.838 -3.240 -15.398 1.00 88.12 86 PHE A O 1
ATOM 677 N N . ASN A 1 87 ? 12.643 -4.549 -14.029 1.00 87.81 87 ASN A N 1
ATOM 678 C CA . ASN A 1 87 ? 13.424 -5.756 -14.305 1.00 87.81 87 ASN A CA 1
ATOM 679 C C . ASN A 1 87 ? 13.325 -6.194 -15.773 1.00 87.81 87 ASN A C 1
ATOM 681 O O . ASN A 1 87 ? 14.313 -6.660 -16.346 1.00 87.81 87 ASN A O 1
ATOM 685 N N . GLU A 1 88 ? 12.153 -6.058 -16.391 1.00 85.00 88 GLU A N 1
ATOM 686 C CA . GLU A 1 88 ? 11.966 -6.358 -17.810 1.00 85.00 88 GLU A CA 1
ATOM 687 C C . GLU A 1 88 ? 12.720 -5.369 -18.707 1.00 85.00 88 GLU A C 1
ATOM 689 O O . GLU A 1 88 ? 13.402 -5.814 -19.634 1.00 85.00 88 GLU A O 1
ATOM 694 N N . PHE A 1 89 ? 12.695 -4.069 -18.393 1.00 81.25 89 PHE A N 1
ATOM 695 C CA . PHE A 1 89 ? 13.496 -3.052 -19.083 1.00 81.25 89 PHE A CA 1
ATOM 696 C C . PHE A 1 89 ? 14.995 -3.357 -19.004 1.00 81.25 89 PHE A C 1
ATOM 698 O O . PHE A 1 89 ? 15.672 -3.396 -20.034 1.00 81.25 89 PHE A O 1
ATOM 705 N N . LEU A 1 90 ? 15.513 -3.665 -17.810 1.00 82.81 90 LEU A N 1
ATOM 706 C CA . LEU A 1 90 ? 16.913 -4.065 -17.643 1.00 82.81 90 LEU A CA 1
ATOM 707 C C . LEU A 1 90 ? 17.251 -5.322 -18.448 1.00 82.81 90 LEU A C 1
ATOM 709 O O . LEU A 1 90 ? 18.298 -5.391 -19.093 1.00 82.81 90 LEU A O 1
ATOM 713 N N . ASN A 1 91 ? 16.373 -6.325 -18.433 1.00 84.88 91 ASN A N 1
ATOM 714 C CA . ASN A 1 91 ? 16.600 -7.557 -19.173 1.00 84.88 91 ASN A CA 1
ATOM 715 C C . ASN A 1 91 ? 16.631 -7.312 -20.690 1.00 84.88 91 ASN A C 1
ATOM 717 O O . ASN A 1 91 ? 17.488 -7.882 -21.370 1.00 84.88 91 ASN A O 1
ATOM 721 N N . ILE A 1 92 ? 15.754 -6.455 -21.223 1.00 82.12 92 ILE A N 1
ATOM 722 C CA . ILE A 1 92 ? 15.783 -6.042 -22.634 1.00 82.12 92 ILE A CA 1
ATOM 723 C C . ILE A 1 92 ? 17.102 -5.332 -22.946 1.00 82.12 92 ILE A C 1
ATOM 725 O O . ILE A 1 92 ? 17.767 -5.720 -23.903 1.00 82.12 92 ILE A O 1
ATOM 729 N N . GLY A 1 93 ? 17.527 -4.371 -22.122 1.00 77.69 93 GLY A N 1
ATOM 730 C CA . GLY A 1 93 ? 18.785 -3.645 -22.327 1.00 77.69 93 GLY A CA 1
ATOM 731 C C . GLY A 1 93 ? 20.024 -4.550 -22.306 1.00 77.69 93 GLY A C 1
ATOM 732 O O . GLY A 1 93 ? 20.912 -4.410 -23.141 1.00 77.69 93 GLY A O 1
ATOM 733 N N . ILE A 1 94 ? 20.074 -5.532 -21.398 1.00 81.69 94 ILE A N 1
ATOM 734 C CA . ILE A 1 94 ? 21.220 -6.450 -21.258 1.00 81.69 94 ILE A CA 1
ATOM 735 C C . ILE A 1 94 ? 21.246 -7.513 -22.362 1.00 81.69 94 ILE A C 1
ATOM 737 O O . ILE A 1 94 ? 22.315 -7.885 -22.847 1.00 81.69 94 ILE A O 1
ATOM 741 N N . THR A 1 95 ? 20.086 -8.070 -22.716 1.00 84.38 95 THR A N 1
ATOM 742 C CA . THR A 1 95 ? 20.011 -9.275 -23.561 1.00 84.38 95 THR A CA 1
ATOM 743 C C . THR A 1 95 ? 19.557 -9.000 -24.991 1.00 84.38 95 THR A C 1
ATOM 745 O O . THR A 1 95 ? 19.702 -9.871 -25.848 1.00 84.38 95 THR A O 1
ATOM 748 N N . GLY A 1 96 ? 18.960 -7.836 -25.252 1.00 78.38 96 GLY A N 1
ATOM 749 C CA . GLY A 1 96 ? 18.238 -7.534 -26.488 1.00 78.38 96 GLY A CA 1
ATOM 750 C C . GLY A 1 96 ? 16.982 -8.392 -26.695 1.00 78.38 96 GLY A C 1
ATOM 751 O O . GLY A 1 96 ? 16.405 -8.382 -27.781 1.00 78.38 96 GLY A O 1
ATOM 752 N N . ASN A 1 97 ? 16.563 -9.184 -25.700 1.00 81.12 97 ASN A N 1
ATOM 753 C CA . ASN A 1 97 ? 15.440 -10.104 -25.833 1.00 81.12 97 ASN A CA 1
ATOM 754 C C . ASN A 1 97 ? 14.104 -9.377 -25.658 1.00 81.12 97 ASN A C 1
ATOM 756 O O . ASN A 1 97 ? 13.673 -9.093 -24.544 1.00 81.12 97 ASN A O 1
ATOM 760 N N . THR A 1 98 ? 13.408 -9.174 -26.770 1.00 81.44 98 THR A N 1
ATOM 761 C CA . THR A 1 98 ? 12.129 -8.462 -26.839 1.00 81.44 98 THR A CA 1
ATOM 762 C C . THR A 1 98 ? 10.900 -9.376 -26.862 1.00 81.44 98 THR A C 1
ATOM 764 O O . THR A 1 98 ? 9.784 -8.914 -27.092 1.00 81.44 98 THR A O 1
ATOM 767 N N . THR A 1 99 ? 11.066 -10.678 -26.592 1.00 82.12 99 THR A N 1
ATOM 768 C CA . THR A 1 99 ? 9.987 -11.683 -26.705 1.00 82.12 99 THR A CA 1
ATOM 769 C C . THR A 1 99 ? 8.742 -11.334 -25.877 1.00 82.12 99 THR A C 1
ATOM 771 O O . THR A 1 99 ? 7.628 -11.642 -26.294 1.00 82.12 99 THR A O 1
ATOM 774 N N . ASN A 1 100 ? 8.912 -10.649 -24.742 1.00 76.69 100 ASN A N 1
ATOM 775 C CA . ASN A 1 100 ? 7.824 -10.292 -23.827 1.00 76.69 100 ASN A CA 1
ATOM 776 C C . ASN A 1 100 ? 7.389 -8.818 -23.907 1.00 76.69 100 ASN A C 1
ATOM 778 O O . ASN A 1 100 ? 6.646 -8.370 -23.041 1.00 76.69 100 ASN A O 1
ATOM 782 N N . ILE A 1 101 ? 7.780 -8.070 -24.947 1.00 79.75 101 ILE A N 1
ATOM 783 C CA . ILE A 1 101 ? 7.455 -6.635 -25.075 1.00 79.75 101 ILE A CA 1
ATOM 784 C C . ILE A 1 101 ? 5.949 -6.341 -24.956 1.00 79.75 101 ILE A C 1
ATOM 786 O O . ILE A 1 101 ? 5.557 -5.353 -24.347 1.00 79.75 101 ILE A O 1
ATOM 790 N N . LEU A 1 102 ? 5.081 -7.201 -25.498 1.00 79.06 102 LEU A N 1
ATOM 791 C CA . LEU A 1 102 ? 3.630 -7.007 -25.370 1.00 79.06 102 LEU A CA 1
ATOM 792 C C . LEU A 1 102 ? 3.133 -7.194 -23.928 1.00 79.06 102 LEU A C 1
ATOM 794 O O . LEU A 1 102 ? 2.179 -6.537 -23.523 1.00 79.06 102 LEU A O 1
ATOM 798 N N . GLY A 1 103 ? 3.776 -8.078 -23.160 1.00 83.88 103 GLY A N 1
ATOM 799 C CA . GLY A 1 103 ? 3.500 -8.248 -21.733 1.00 83.88 103 GLY A CA 1
ATOM 800 C C . GLY A 1 103 ? 3.936 -7.027 -20.927 1.00 83.88 103 GLY A C 1
ATOM 801 O O . GLY A 1 103 ? 3.181 -6.571 -20.073 1.00 83.88 103 GLY A O 1
ATOM 802 N N . LEU A 1 104 ? 5.090 -6.450 -21.273 1.00 83.00 104 LEU A N 1
ATOM 803 C CA . LEU A 1 104 ? 5.594 -5.210 -20.684 1.00 83.00 104 LEU A CA 1
ATOM 804 C C . LEU A 1 104 ? 4.610 -4.050 -20.880 1.00 83.00 104 LEU A C 1
ATOM 806 O O . LEU A 1 104 ? 4.260 -3.385 -19.913 1.00 83.00 104 LEU A O 1
ATOM 810 N N . PHE A 1 105 ? 4.088 -3.847 -22.096 1.00 80.94 105 PHE A N 1
ATOM 811 C CA . PHE A 1 105 ? 3.073 -2.812 -22.345 1.00 80.94 105 PHE A CA 1
ATOM 812 C C . PHE A 1 105 ? 1.776 -3.039 -21.565 1.00 80.94 105 PHE A C 1
ATOM 814 O O . PHE A 1 105 ? 1.154 -2.076 -21.126 1.00 80.94 105 PHE A O 1
ATOM 821 N N . GLY A 1 106 ? 1.379 -4.300 -21.369 1.00 84.88 106 GLY A N 1
ATOM 822 C CA . GLY A 1 106 ? 0.246 -4.637 -20.508 1.00 84.88 106 GLY A CA 1
ATOM 823 C C . GLY A 1 106 ? 0.475 -4.185 -19.067 1.00 84.88 106 GLY A C 1
ATOM 824 O O . GLY A 1 106 ? -0.367 -3.496 -18.507 1.00 84.88 106 GLY A O 1
ATOM 825 N N . LYS A 1 107 ? 1.647 -4.497 -18.504 1.00 86.56 107 LYS A N 1
ATOM 826 C CA . LYS A 1 107 ? 2.028 -4.083 -17.145 1.00 86.56 107 LYS A CA 1
ATOM 827 C C . LYS A 1 107 ? 2.138 -2.569 -17.006 1.00 86.56 107 LYS A C 1
ATOM 829 O O . LYS A 1 107 ? 1.674 -2.013 -16.023 1.00 86.56 107 LYS A O 1
ATOM 834 N N . LEU A 1 108 ? 2.703 -1.897 -18.005 1.00 83.81 108 LEU A N 1
ATOM 835 C CA . LEU A 1 108 ? 2.805 -0.438 -18.043 1.00 83.81 108 LEU A CA 1
ATOM 836 C C . LEU A 1 108 ? 1.434 0.245 -18.009 1.00 83.81 108 LEU A C 1
ATOM 838 O O . LEU A 1 108 ? 1.275 1.255 -17.334 1.00 83.81 108 LEU A O 1
ATOM 842 N N . ALA A 1 109 ? 0.434 -0.324 -18.687 1.00 84.44 109 ALA A N 1
ATOM 843 C CA . ALA A 1 109 ? -0.932 0.194 -18.669 1.00 84.44 109 ALA A CA 1
ATOM 844 C C . ALA A 1 109 ? -1.647 0.009 -17.316 1.00 84.44 109 ALA A C 1
ATOM 846 O O . ALA A 1 109 ? -2.673 0.644 -17.083 1.00 84.44 109 ALA A O 1
ATOM 847 N N . GLU A 1 110 ? -1.132 -0.863 -16.446 1.00 88.00 110 GLU A N 1
ATOM 848 C CA . GLU A 1 110 ? -1.654 -1.101 -15.097 1.00 88.00 110 GLU A CA 1
ATOM 849 C C . GLU A 1 110 ? -0.987 -0.209 -14.032 1.00 88.00 110 GLU A C 1
ATOM 851 O O . GLU A 1 110 ? -1.437 -0.203 -12.887 1.00 88.00 110 GLU A O 1
ATOM 856 N N . ILE A 1 111 ? 0.071 0.540 -14.378 1.00 87.00 111 ILE A N 1
ATOM 857 C CA . ILE A 1 111 ? 0.725 1.477 -13.455 1.00 87.00 111 ILE A CA 1
ATOM 858 C C . ILE A 1 111 ? -0.149 2.727 -13.316 1.00 87.00 111 ILE A C 1
ATOM 860 O O . ILE A 1 111 ? -0.404 3.431 -14.293 1.00 87.00 111 ILE A O 1
ATOM 864 N N . GLU A 1 112 ? -0.589 3.010 -12.089 1.00 87.06 112 GLU A N 1
ATOM 865 C CA . GLU A 1 112 ? -1.391 4.198 -11.772 1.00 87.06 112 GLU A CA 1
ATOM 866 C C . GLU A 1 112 ? -0.515 5.421 -11.457 1.00 87.06 112 GLU A C 1
ATOM 868 O O . GLU A 1 112 ? -0.946 6.555 -11.676 1.00 87.06 112 GLU A O 1
ATOM 873 N N . ASN A 1 113 ? 0.723 5.209 -10.998 1.00 87.12 113 ASN A N 1
ATOM 874 C CA . ASN A 1 113 ? 1.688 6.262 -10.717 1.00 87.12 113 ASN A CA 1
ATOM 875 C C . ASN A 1 113 ? 1.968 7.108 -11.969 1.00 87.12 113 ASN A C 1
ATOM 877 O O . ASN A 1 113 ? 2.537 6.644 -12.961 1.00 87.12 113 ASN A O 1
ATOM 881 N N . GLU A 1 114 ? 1.558 8.373 -11.890 1.00 88.12 114 GLU A N 1
ATOM 882 C CA . GLU A 1 114 ? 1.607 9.322 -12.998 1.00 88.12 114 GLU A CA 1
ATOM 883 C C . GLU A 1 114 ? 3.037 9.614 -13.454 1.00 88.12 114 GLU A C 1
ATOM 885 O O . GLU A 1 114 ? 3.290 9.606 -14.653 1.00 88.12 114 GLU A O 1
ATOM 890 N N . GLU A 1 115 ? 3.978 9.781 -12.524 1.00 87.38 115 GLU A N 1
ATOM 891 C CA . GLU A 1 115 ? 5.380 10.079 -12.836 1.00 87.38 115 GLU A CA 1
ATOM 892 C C . GLU A 1 115 ? 6.038 8.941 -13.623 1.00 87.38 115 GLU A C 1
ATOM 894 O O . GLU A 1 115 ? 6.674 9.161 -14.658 1.00 87.38 115 GLU A O 1
ATOM 899 N N . ILE A 1 116 ? 5.812 7.699 -13.197 1.00 86.25 116 ILE A N 1
ATOM 900 C CA . ILE A 1 116 ? 6.319 6.523 -13.902 1.00 86.25 116 ILE A CA 1
ATOM 901 C C . ILE A 1 116 ? 5.638 6.396 -15.266 1.00 86.25 116 ILE A C 1
ATOM 903 O O . ILE A 1 116 ? 6.325 6.204 -16.268 1.00 86.25 116 ILE A O 1
ATOM 907 N N . ARG A 1 117 ? 4.315 6.565 -15.352 1.00 86.94 117 ARG A N 1
ATOM 908 C CA . ARG A 1 117 ? 3.589 6.499 -16.629 1.00 86.94 117 ARG A CA 1
ATOM 909 C C . ARG A 1 117 ? 4.081 7.551 -17.629 1.00 86.94 117 ARG A C 1
ATOM 911 O O . ARG A 1 117 ? 4.368 7.210 -18.773 1.00 86.94 117 ARG A O 1
ATOM 918 N N . GLU A 1 118 ? 4.217 8.804 -17.205 1.00 88.06 118 GLU A N 1
ATOM 919 C CA . GLU A 1 118 ? 4.713 9.899 -18.048 1.00 88.06 118 GLU A CA 1
ATOM 920 C C . GLU A 1 118 ? 6.153 9.663 -18.493 1.00 88.06 118 GLU A C 1
ATOM 922 O O . GLU A 1 118 ? 6.503 9.898 -19.649 1.00 88.06 118 GLU A O 1
ATOM 927 N N . SER A 1 119 ? 6.992 9.143 -17.601 1.00 87.81 119 SER A N 1
ATOM 928 C CA . SER A 1 119 ? 8.374 8.830 -17.945 1.00 87.81 119 SER A CA 1
ATOM 929 C C . SER A 1 119 ? 8.483 7.697 -18.974 1.00 87.81 119 SER A C 1
ATOM 931 O O . SER A 1 119 ? 9.330 7.749 -19.861 1.00 87.81 119 SER A O 1
ATOM 933 N N . VAL A 1 120 ? 7.591 6.705 -18.923 1.00 83.62 120 VAL A N 1
ATOM 934 C CA . VAL A 1 120 ? 7.502 5.635 -19.925 1.00 83.62 120 VAL A CA 1
ATOM 935 C C . VAL A 1 120 ? 7.054 6.200 -21.270 1.00 83.62 120 VAL A C 1
ATOM 937 O O . VAL A 1 120 ? 7.653 5.876 -22.294 1.00 83.62 120 VAL A O 1
ATOM 940 N N . GLU A 1 121 ? 6.035 7.061 -21.278 1.00 83.56 121 GLU A N 1
ATOM 941 C CA . GLU A 1 121 ? 5.577 7.756 -22.487 1.00 83.56 121 GLU A CA 1
ATOM 942 C C . GLU A 1 121 ? 6.710 8.584 -23.109 1.00 83.56 121 GLU A C 1
ATOM 944 O O . GLU A 1 121 ? 6.947 8.484 -24.313 1.00 83.56 121 GLU A O 1
ATOM 949 N N . TYR A 1 122 ? 7.477 9.308 -22.288 1.00 86.62 122 TYR A N 1
ATOM 950 C CA . TYR A 1 122 ? 8.649 10.065 -22.728 1.00 86.62 122 TYR A CA 1
ATOM 951 C C . TYR A 1 122 ? 9.714 9.170 -23.373 1.00 86.62 122 TYR A C 1
ATOM 953 O O . TYR A 1 122 ? 10.180 9.466 -24.474 1.00 86.62 122 TYR A O 1
ATOM 961 N N . LEU A 1 123 ? 10.065 8.052 -22.730 1.00 83.06 123 LEU A N 1
ATOM 962 C CA . LEU A 1 123 ? 11.045 7.103 -23.267 1.00 83.06 123 LEU A CA 1
ATOM 963 C C . LEU A 1 123 ? 10.583 6.478 -24.590 1.00 83.06 123 LEU A C 1
ATOM 965 O O . LEU A 1 123 ? 11.402 6.232 -25.468 1.00 83.06 123 LEU A O 1
ATOM 969 N N . MET A 1 124 ? 9.281 6.238 -24.756 1.00 78.25 124 MET A N 1
ATOM 970 C CA . MET A 1 124 ? 8.727 5.680 -25.992 1.00 78.25 124 MET A CA 1
ATOM 971 C C . MET A 1 124 ? 8.623 6.703 -27.127 1.00 78.25 124 MET A C 1
ATOM 973 O O . MET A 1 124 ? 8.827 6.351 -28.287 1.00 78.25 124 MET A O 1
ATOM 977 N N . GLU A 1 125 ? 8.248 7.945 -26.822 1.00 81.31 125 GLU A N 1
ATOM 978 C CA . GLU A 1 125 ? 8.015 8.989 -27.826 1.00 81.31 125 GLU A CA 1
ATOM 979 C C . GLU A 1 125 ? 9.325 9.603 -28.339 1.00 81.31 125 GLU A C 1
ATOM 981 O O . GLU A 1 125 ? 9.413 9.980 -29.510 1.00 81.31 125 GLU A O 1
ATOM 986 N N . TYR A 1 126 ? 10.356 9.662 -27.492 1.00 77.94 126 TYR A N 1
ATOM 987 C CA . TYR A 1 126 ? 11.627 10.325 -27.789 1.00 77.94 126 TYR A CA 1
ATOM 988 C C . TYR A 1 126 ? 12.827 9.370 -27.839 1.00 77.94 126 TYR A C 1
ATOM 990 O O . TYR A 1 126 ? 13.956 9.835 -27.715 1.00 77.94 126 TYR A O 1
ATOM 998 N N . ASP A 1 127 ? 12.619 8.071 -28.078 1.00 70.75 127 ASP A N 1
ATOM 999 C CA . ASP A 1 127 ? 13.684 7.045 -28.134 1.00 70.75 127 ASP A CA 1
ATOM 1000 C C . ASP A 1 127 ? 14.883 7.456 -29.021 1.00 70.75 127 ASP A C 1
ATOM 1002 O O . ASP A 1 127 ? 16.038 7.306 -28.636 1.00 70.75 127 ASP A O 1
ATOM 1006 N N . ASP A 1 128 ? 14.628 8.103 -30.165 1.00 75.00 128 ASP A N 1
ATOM 1007 C CA . ASP A 1 128 ? 15.675 8.583 -31.086 1.00 75.00 128 ASP A CA 1
ATOM 1008 C C . ASP A 1 128 ? 16.504 9.778 -30.551 1.00 75.00 128 ASP A C 1
ATOM 1010 O O . ASP A 1 128 ? 17.545 10.128 -31.121 1.00 75.00 128 ASP A O 1
ATOM 1014 N N . TYR A 1 129 ? 16.036 10.447 -29.495 1.00 79.19 129 TYR A N 1
ATOM 1015 C CA . TYR A 1 129 ? 16.611 11.679 -28.940 1.00 79.19 129 TYR A CA 1
ATOM 1016 C C . TYR A 1 129 ? 17.098 11.536 -27.496 1.00 79.19 129 TYR A C 1
ATOM 1018 O O . TYR A 1 129 ? 17.906 12.357 -27.054 1.00 79.19 129 TYR A O 1
ATOM 1026 N N . VAL A 1 130 ? 16.631 10.518 -26.774 1.00 81.31 130 VAL A N 1
ATOM 1027 C CA . VAL A 1 130 ? 17.029 10.239 -25.395 1.00 81.31 130 VAL A CA 1
ATOM 1028 C C . VAL A 1 130 ? 18.329 9.439 -25.401 1.00 81.31 130 VAL A C 1
ATOM 1030 O O . VAL A 1 130 ? 18.454 8.402 -26.045 1.00 81.31 130 VAL A O 1
ATOM 1033 N N . SER A 1 131 ? 19.335 9.932 -24.679 1.00 85.56 131 SER A N 1
ATOM 1034 C CA . SER A 1 131 ? 20.593 9.193 -24.522 1.00 85.56 131 SER A CA 1
ATOM 1035 C C . SER A 1 131 ? 20.425 7.982 -23.597 1.00 85.56 131 SER A C 1
ATOM 1037 O O . SER A 1 131 ? 19.608 8.016 -22.681 1.00 85.56 131 SER A O 1
ATOM 1039 N N . GLU A 1 132 ? 21.245 6.938 -23.771 1.00 81.06 132 GLU A N 1
ATOM 1040 C CA . GLU A 1 132 ? 21.238 5.763 -22.879 1.00 81.06 132 GLU A CA 1
ATOM 1041 C C . GLU A 1 132 ? 21.440 6.150 -21.401 1.00 81.06 132 GLU A C 1
ATOM 1043 O O . GLU A 1 132 ? 20.792 5.590 -20.518 1.00 81.06 132 GLU A O 1
ATOM 1048 N N . ASP A 1 133 ? 22.291 7.148 -21.135 1.00 85.25 133 ASP A N 1
ATOM 1049 C CA . ASP A 1 133 ? 22.531 7.670 -19.785 1.00 85.25 133 ASP A CA 1
ATOM 1050 C C . ASP A 1 133 ? 21.279 8.355 -19.207 1.00 85.25 133 ASP A C 1
ATOM 1052 O O . ASP A 1 133 ? 20.950 8.175 -18.034 1.00 85.25 133 ASP A O 1
ATOM 1056 N N . GLU A 1 134 ? 20.556 9.124 -20.024 1.00 87.62 134 GLU A N 1
ATOM 1057 C CA . GLU A 1 134 ? 19.310 9.788 -19.626 1.00 87.62 134 GLU A CA 1
ATOM 1058 C C . GLU A 1 134 ? 18.184 8.781 -19.388 1.00 87.62 134 GLU A C 1
ATOM 1060 O O . GLU A 1 134 ? 17.533 8.830 -18.343 1.00 87.62 134 GLU A O 1
ATOM 1065 N N . ALA A 1 135 ? 18.016 7.812 -20.291 1.00 83.56 135 ALA A N 1
ATOM 1066 C CA . ALA A 1 135 ? 17.075 6.714 -20.107 1.00 83.56 135 ALA A CA 1
ATOM 1067 C C . ALA A 1 135 ? 17.388 5.914 -18.835 1.00 83.56 135 ALA A C 1
ATOM 1069 O O . ALA A 1 135 ? 16.488 5.594 -18.060 1.00 83.56 135 ALA A O 1
ATOM 1070 N N . GLY A 1 136 ? 18.672 5.652 -18.571 1.00 83.31 136 GLY A N 1
ATOM 1071 C CA . GLY A 1 136 ? 19.130 4.996 -17.351 1.00 83.31 136 GLY A CA 1
ATOM 1072 C C . GLY A 1 136 ? 18.772 5.776 -16.085 1.00 83.31 136 GLY A C 1
ATOM 1073 O O . GLY A 1 136 ? 18.286 5.180 -15.128 1.00 83.31 136 GLY A O 1
ATOM 1074 N N . MET A 1 137 ? 18.956 7.101 -16.071 1.00 89.12 137 MET A N 1
ATOM 1075 C CA . MET A 1 137 ? 18.563 7.939 -14.929 1.00 89.12 137 MET A CA 1
ATOM 1076 C C . MET A 1 137 ? 17.053 7.908 -14.680 1.00 89.12 137 MET A C 1
ATOM 1078 O O . MET A 1 137 ? 16.638 7.769 -13.533 1.00 89.12 137 MET A O 1
ATOM 1082 N N . ILE A 1 138 ? 16.245 7.983 -15.739 1.00 89.44 138 ILE A N 1
ATOM 1083 C CA . ILE A 1 138 ? 14.780 7.924 -15.646 1.00 89.44 138 ILE A CA 1
ATOM 1084 C C . ILE A 1 138 ? 14.327 6.583 -15.059 1.00 89.44 138 ILE A C 1
ATOM 1086 O O . ILE A 1 138 ? 13.592 6.552 -14.075 1.00 89.44 138 ILE A O 1
ATOM 1090 N N . VAL A 1 139 ? 14.820 5.474 -15.616 1.00 87.06 139 VAL A N 1
ATOM 1091 C CA . VAL A 1 139 ? 14.457 4.118 -15.174 1.00 87.06 139 VAL A CA 1
ATOM 1092 C C . VAL A 1 139 ? 14.923 3.853 -13.738 1.00 87.06 139 VAL A C 1
ATOM 1094 O O . VAL A 1 139 ? 14.225 3.192 -12.974 1.00 87.06 139 VAL A O 1
ATOM 1097 N N . MET A 1 140 ? 16.077 4.390 -13.329 1.00 88.44 140 MET A N 1
ATOM 1098 C CA . MET A 1 140 ? 16.536 4.310 -11.937 1.00 88.44 140 MET A CA 1
ATOM 1099 C C . MET A 1 140 ? 15.667 5.137 -10.980 1.00 88.44 140 MET A C 1
ATOM 1101 O O . MET A 1 140 ? 15.446 4.696 -9.852 1.00 88.44 140 MET A O 1
ATOM 1105 N N . GLY A 1 141 ? 15.126 6.274 -11.430 1.00 90.94 141 GLY A N 1
ATOM 1106 C CA . GLY A 1 141 ? 14.182 7.093 -10.662 1.00 90.94 141 GLY A CA 1
ATOM 1107 C C . GLY A 1 141 ? 12.915 6.335 -10.253 1.00 90.94 141 GLY A C 1
ATOM 1108 O O . GLY A 1 141 ? 12.385 6.558 -9.169 1.00 90.94 141 GLY A O 1
ATOM 1109 N N . TRP A 1 142 ? 12.484 5.334 -11.028 1.00 91.25 142 TRP A N 1
ATOM 1110 C CA . TRP A 1 142 ? 11.334 4.493 -10.662 1.00 91.25 142 TRP A CA 1
ATOM 1111 C C . TRP A 1 142 ? 11.539 3.727 -9.352 1.00 91.25 142 TRP A C 1
ATOM 1113 O O . TRP A 1 142 ? 10.577 3.463 -8.634 1.00 91.25 142 TRP A O 1
ATOM 1123 N N . LEU A 1 143 ? 12.783 3.367 -9.015 1.00 90.88 143 LEU A N 1
ATOM 1124 C CA . LEU A 1 143 ? 13.083 2.712 -7.740 1.00 90.88 143 LEU A CA 1
ATOM 1125 C C . LEU A 1 143 ? 12.958 3.680 -6.558 1.00 90.88 143 LEU A C 1
ATOM 1127 O O . LEU A 1 143 ? 12.546 3.259 -5.477 1.00 90.88 143 LEU A O 1
ATOM 1131 N N . GLU A 1 144 ? 13.287 4.957 -6.762 1.00 92.00 144 GLU A N 1
ATOM 1132 C CA . GLU A 1 144 ? 13.097 6.007 -5.755 1.00 92.00 144 GLU A CA 1
ATOM 1133 C C . GLU A 1 144 ? 11.601 6.253 -5.509 1.00 92.00 144 GLU A C 1
ATOM 1135 O O . GLU A 1 144 ? 11.167 6.355 -4.357 1.00 92.00 144 GLU A O 1
ATOM 1140 N N . GLU A 1 145 ? 10.794 6.227 -6.572 1.00 91.19 145 GLU A N 1
ATOM 1141 C CA . GLU A 1 145 ? 9.335 6.304 -6.470 1.00 91.19 145 GLU A CA 1
ATOM 1142 C C . GLU A 1 145 ? 8.744 5.109 -5.716 1.00 91.19 145 GLU A C 1
ATOM 1144 O O . GLU A 1 145 ? 7.946 5.280 -4.793 1.00 91.19 145 GLU A O 1
ATOM 1149 N N . VAL A 1 146 ? 9.199 3.887 -6.008 1.00 92.19 146 VAL A N 1
ATOM 1150 C CA . VAL A 1 146 ? 8.803 2.687 -5.249 1.00 92.19 146 VAL A CA 1
ATOM 1151 C C . VAL A 1 146 ? 9.159 2.810 -3.767 1.00 92.19 146 VAL A C 1
ATOM 1153 O O . VAL A 1 146 ? 8.352 2.459 -2.902 1.00 92.19 146 VAL A O 1
ATOM 1156 N N . GLU A 1 147 ? 10.352 3.314 -3.448 1.00 91.69 147 GLU A N 1
ATOM 1157 C CA . GLU A 1 147 ? 10.756 3.542 -2.061 1.00 91.69 147 GLU A CA 1
ATOM 1158 C C . GLU A 1 147 ? 9.823 4.546 -1.368 1.00 91.69 147 GLU A C 1
ATOM 1160 O O . GLU A 1 147 ? 9.476 4.365 -0.200 1.00 91.69 147 GLU A O 1
ATOM 1165 N N . THR A 1 148 ? 9.381 5.579 -2.083 1.00 90.88 148 THR A N 1
ATOM 1166 C CA . THR A 1 148 ? 8.447 6.591 -1.577 1.00 90.88 148 THR A CA 1
ATOM 1167 C C . THR A 1 148 ? 7.042 6.027 -1.364 1.00 90.88 148 THR A C 1
ATOM 1169 O O . THR A 1 148 ? 6.429 6.314 -0.335 1.00 90.88 148 THR A O 1
ATOM 1172 N N . MET A 1 149 ? 6.541 5.168 -2.257 1.00 88.25 149 MET A N 1
ATOM 1173 C CA . MET A 1 149 ? 5.229 4.518 -2.102 1.00 88.25 149 MET A CA 1
ATOM 1174 C C . MET A 1 149 ? 5.148 3.655 -0.838 1.00 88.25 149 MET A C 1
ATOM 1176 O O . MET A 1 149 ? 4.103 3.612 -0.181 1.00 88.25 149 MET A O 1
ATOM 1180 N N . LEU A 1 150 ? 6.244 2.969 -0.506 1.00 88.38 150 LEU A N 1
ATOM 1181 C CA . LEU A 1 150 ? 6.326 2.011 0.600 1.00 88.38 150 LEU A CA 1
ATOM 1182 C C . LEU A 1 150 ? 6.685 2.641 1.957 1.00 88.38 150 LEU A C 1
ATOM 1184 O O . LEU A 1 150 ? 6.695 1.926 2.963 1.00 88.38 150 LEU A O 1
ATOM 1188 N N . LYS A 1 151 ? 6.973 3.945 1.991 1.00 85.38 151 LYS A N 1
ATOM 1189 C CA . LYS A 1 151 ? 7.112 4.733 3.224 1.00 85.38 151 LYS A CA 1
ATOM 1190 C C . LYS A 1 151 ? 5.748 5.177 3.763 1.00 85.38 151 LYS A C 1
ATOM 1192 O O . LYS A 1 151 ? 5.679 5.319 5.003 1.00 85.38 151 LYS A O 1
#

Foldseek 3Di:
DVPVVVVVVVVVVVVVVCVVVVPPPVPDADPVNVVVVVVVVVVVVVVVVVVVVVVVVVVVVVVVVVVVVVLLVVLVVLLVLLVVLLVVVVCCVVPVDCVCVVVSVVSLVVRPDPLLNVLVVVCVVCVVPADPVRNVVSSVVSVVVSVVSND

pLDDT: mean 81.7, std 14.65, range [42.41, 96.62]

Radius of gyration: 42.78 Å; chains: 1; bounding box: 109×30×91 Å

Sequence (151 aa):
MYFNRLLKSTIVLSIFICMSFGLVSCSGVTQAEFDRVSQDLNNSQSNAQKVSNELAVSQSKLEDIESELETLQIKVREAHLVIEVFNEFLNIGITGNTTNILGLFGKLAEIENEEIRESVEYLMEYDDYVSEDEAGMIVMGWLEEVETMLK

Secondary structure (DSSP, 8-state):
--HHHHHHHHHHHHHHHHHHHTTSSSTT--HHHHHHHHHHHHHHHHHHHHHHHHHHHHHHHHHHHHHHHHHHHHHHHHHHHHHHHHHHHHHHHHH---TTHHHHHHHHHT---HHHHHHHHHHHHSTTTS-HHHHHHHHHHHHHHHHHHT-